Protein AF-A0A1Q3R8G4-F1 (afdb_monomer_lite)

Radius of gyration: 14.75 Å; chains: 1; bounding box: 36×38×33 Å

pLDDT: mean 87.27, std 10.71, range [35.62, 96.94]

Sequence (116 aa):
MRAIPLLTDWHVLSPDVCAEIFSGRKDTTVQYMEGLKSYRLVNGAVQQVPDREWENWIERQLAACSERIRNDEAGHETGYQQWRSESLLILPAGVFVWRDEFEAAFQAEYGEGMAD

Secondary structure (DSSP, 8-state):
-EEHHHHTTSTT--HHHHHHHHTT-SS-S-GGGTT---EEEETTEEEEPPHHHIIIIIHHHHHHHHHHHHHTT--HHHHHHHHHHHHHHHSPTTEEE-HHHHHHHHHHHHTTS---

Foldseek 3Di:
DAAPLNVCVVVPCHLLLSLQLLLQDCPHPQNLSRPFWKWAADPNDIDTDHSCCSVVQLNVVLVVLLVVLVVVVDDPVRSVVSSSVVSSVSRDPRMDTDPVSVVSSCCVRCVVPPPD

Structure (mmCIF, N/CA/C/O backbone):
data_AF-A0A1Q3R8G4-F1
#
_entry.id   AF-A0A1Q3R8G4-F1
#
loop_
_atom_site.group_PDB
_atom_site.id
_atom_site.type_symbol
_atom_site.label_atom_id
_atom_site.label_alt_id
_atom_site.label_comp_id
_atom_site.label_asym_id
_atom_site.label_entity_id
_atom_site.label_seq_id
_atom_site.pdbx_PDB_ins_code
_atom_site.Cartn_x
_atom_site.Cartn_y
_atom_site.Cartn_z
_atom_site.occupancy
_atom_site.B_iso_or_equiv
_atom_site.auth_seq_id
_atom_site.auth_comp_id
_atom_site.auth_asym_id
_atom_site.auth_atom_id
_atom_site.pdbx_PDB_model_num
ATOM 1 N N . MET A 1 1 ? -13.262 5.458 2.555 1.00 85.12 1 MET A N 1
ATOM 2 C CA . MET A 1 1 ? -12.166 4.501 2.303 1.00 85.12 1 MET A CA 1
ATOM 3 C C . MET A 1 1 ? -11.523 4.799 0.958 1.00 85.12 1 MET A C 1
ATOM 5 O O . MET A 1 1 ? -12.238 5.233 0.058 1.00 85.12 1 MET A O 1
ATOM 9 N N . ARG A 1 2 ? -10.216 4.571 0.822 1.00 84.31 2 ARG A N 1
ATOM 10 C CA . ARG A 1 2 ? -9.495 4.556 -0.462 1.00 84.31 2 ARG A CA 1
ATOM 11 C C . ARG A 1 2 ? -8.745 3.232 -0.588 1.00 84.31 2 ARG A C 1
ATOM 13 O O . ARG A 1 2 ? -8.063 2.843 0.354 1.00 84.31 2 ARG A O 1
ATOM 20 N N . ALA A 1 3 ? -8.903 2.537 -1.712 1.00 88.50 3 ALA A N 1
ATOM 21 C CA . ALA A 1 3 ? -8.187 1.287 -1.966 1.00 88.50 3 ALA A CA 1
ATOM 22 C C . ALA A 1 3 ? -6.699 1.570 -2.219 1.00 88.50 3 ALA A C 1
ATOM 24 O O . ALA A 1 3 ? -6.393 2.541 -2.910 1.00 88.50 3 ALA A O 1
ATOM 25 N N . ILE A 1 4 ? -5.796 0.720 -1.715 1.00 86.69 4 ILE A N 1
ATOM 26 C CA . ILE A 1 4 ? -4.344 0.940 -1.862 1.00 86.69 4 ILE A CA 1
ATOM 27 C C . ILE A 1 4 ? -3.903 1.064 -3.330 1.00 86.69 4 ILE A C 1
ATOM 29 O O . ILE A 1 4 ? -3.201 2.025 -3.628 1.00 86.69 4 ILE A O 1
ATOM 33 N N . PRO A 1 5 ? -4.362 0.220 -4.281 1.00 83.50 5 PRO A N 1
ATOM 34 C CA . PRO A 1 5 ? -3.988 0.389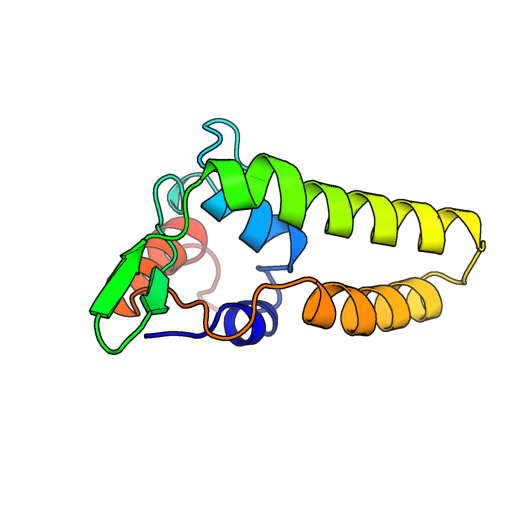 -5.688 1.00 83.50 5 PRO A CA 1
ATOM 35 C C . PRO A 1 5 ? -4.341 1.770 -6.260 1.00 83.50 5 PRO A C 1
ATOM 37 O O . PRO A 1 5 ? -3.595 2.310 -7.065 1.00 83.50 5 PRO A O 1
ATOM 40 N N . LEU A 1 6 ? -5.431 2.394 -5.801 1.00 80.38 6 LEU A N 1
ATOM 41 C CA . LEU A 1 6 ? -5.817 3.737 -6.250 1.00 80.38 6 LEU A CA 1
ATOM 42 C C . LEU A 1 6 ? -4.951 4.841 -5.640 1.00 80.38 6 LEU A C 1
ATOM 44 O O . LEU A 1 6 ? -4.860 5.922 -6.216 1.00 80.38 6 LEU A O 1
ATOM 48 N N . LEU A 1 7 ? -4.330 4.599 -4.481 1.00 80.56 7 LEU A N 1
ATOM 49 C CA . LEU A 1 7 ? -3.314 5.512 -3.954 1.00 80.56 7 LEU A CA 1
ATOM 50 C C . LEU A 1 7 ? -2.112 5.547 -4.897 1.00 80.56 7 LEU A C 1
ATOM 52 O O . LEU A 1 7 ? -1.521 6.602 -5.071 1.00 80.56 7 LEU A O 1
ATOM 56 N N . THR A 1 8 ? -1.819 4.431 -5.573 1.00 78.06 8 THR A N 1
ATOM 57 C CA . THR A 1 8 ? -0.644 4.334 -6.445 1.00 78.06 8 THR A CA 1
ATOM 58 C C . THR A 1 8 ? -0.738 5.058 -7.784 1.00 78.06 8 THR A C 1
ATOM 60 O O . THR A 1 8 ? 0.266 5.237 -8.470 1.00 78.06 8 THR A O 1
ATOM 63 N N . ASP A 1 9 ? -1.927 5.553 -8.135 1.00 76.44 9 ASP A N 1
ATOM 64 C CA . ASP A 1 9 ? -2.100 6.482 -9.257 1.00 76.44 9 ASP A CA 1
ATOM 65 C C . ASP A 1 9 ? -1.724 7.931 -8.891 1.00 76.44 9 ASP A C 1
ATOM 67 O O . ASP A 1 9 ? -1.551 8.785 -9.769 1.00 76.44 9 ASP A O 1
ATOM 71 N N . TRP A 1 10 ? -1.555 8.228 -7.599 1.00 67.25 10 TRP A N 1
ATOM 72 C CA . TRP A 1 10 ? -1.016 9.502 -7.141 1.00 67.25 10 TRP A CA 1
ATOM 73 C C . TRP A 1 10 ? 0.488 9.431 -7.372 1.00 67.25 10 TRP A C 1
ATOM 75 O O . TRP A 1 10 ? 1.162 8.609 -6.766 1.00 67.25 10 TRP A O 1
ATOM 85 N N . HIS A 1 11 ? 1.015 10.264 -8.273 1.00 70.81 11 HIS A N 1
ATOM 86 C CA . HIS A 1 11 ? 2.355 10.106 -8.863 1.00 70.81 11 HIS A CA 1
ATOM 87 C C . HIS A 1 11 ? 3.507 10.020 -7.841 1.00 70.81 11 HIS A C 1
ATOM 89 O O . HIS A 1 11 ? 4.593 9.565 -8.185 1.00 70.81 11 HIS A O 1
ATOM 95 N N . VAL A 1 12 ? 3.270 10.452 -6.600 1.00 79.75 12 VAL A N 1
ATOM 96 C CA . VAL A 1 12 ? 4.228 10.442 -5.486 1.00 79.75 12 VAL A CA 1
ATOM 97 C C . VAL A 1 12 ? 4.179 9.169 -4.628 1.00 79.75 12 VAL A C 1
ATOM 99 O O . VAL A 1 12 ? 5.151 8.868 -3.944 1.00 79.75 12 VAL A O 1
ATOM 102 N N . LEU A 1 13 ? 3.090 8.394 -4.670 1.00 86.25 13 LEU A N 1
ATOM 103 C CA . LEU A 1 13 ? 2.907 7.195 -3.850 1.00 86.25 13 LEU A CA 1
ATOM 104 C C . LEU A 1 13 ? 3.048 5.940 -4.706 1.00 86.25 13 LEU A C 1
ATOM 106 O O . LEU A 1 13 ? 2.074 5.421 -5.226 1.00 86.25 13 LEU A O 1
ATOM 110 N N . SER A 1 14 ? 4.252 5.401 -4.855 1.00 89.94 14 SER A N 1
ATOM 111 C CA . SER A 1 14 ? 4.414 4.094 -5.501 1.00 89.94 14 SER A CA 1
ATOM 112 C C . SER A 1 14 ? 3.870 2.946 -4.625 1.00 89.94 14 SER A C 1
ATOM 114 O O . SER A 1 14 ? 3.653 3.126 -3.423 1.00 89.94 14 SER A O 1
ATOM 116 N N . PRO A 1 15 ? 3.684 1.733 -5.181 1.00 92.25 15 PRO A N 1
ATOM 117 C CA . PRO A 1 15 ? 3.472 0.520 -4.391 1.00 92.25 15 PRO A CA 1
ATOM 118 C C . PRO A 1 15 ? 4.533 0.302 -3.301 1.00 92.25 15 PRO A C 1
ATOM 120 O O . PRO A 1 15 ? 4.170 -0.101 -2.199 1.00 92.25 15 PRO A O 1
ATOM 123 N N . ASP A 1 16 ? 5.807 0.608 -3.576 1.00 91.00 16 ASP A N 1
ATOM 124 C CA . ASP A 1 16 ? 6.892 0.518 -2.587 1.00 91.00 16 ASP A CA 1
ATOM 125 C C . ASP A 1 16 ? 6.703 1.524 -1.446 1.00 91.00 16 ASP A C 1
ATOM 127 O O . ASP A 1 16 ? 6.731 1.129 -0.283 1.00 91.00 16 ASP A O 1
ATOM 131 N N . VAL A 1 17 ? 6.419 2.793 -1.766 1.00 89.94 17 VAL A N 1
ATOM 132 C CA . VAL 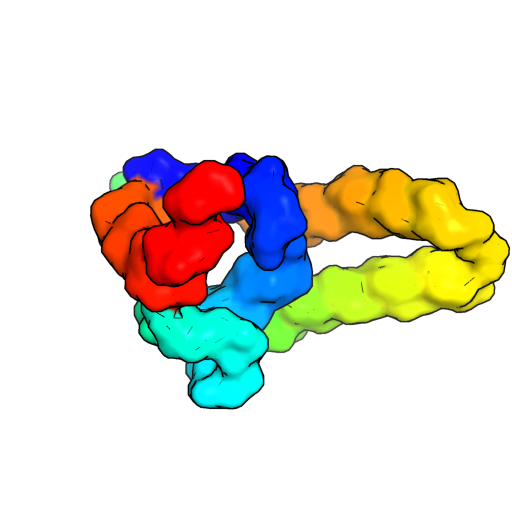A 1 17 ? 6.140 3.833 -0.758 1.00 89.94 17 VAL A CA 1
ATOM 133 C C . VAL A 1 17 ? 4.912 3.459 0.075 1.00 89.94 17 VAL A C 1
ATOM 135 O O . VAL A 1 17 ? 4.921 3.589 1.294 1.00 89.94 17 VAL A O 1
ATOM 138 N N . CYS A 1 18 ? 3.858 2.924 -0.549 1.00 91.38 18 CYS A N 1
ATOM 139 C CA . CYS A 1 18 ? 2.699 2.422 0.189 1.00 91.38 18 CYS A CA 1
ATOM 140 C C . CYS A 1 18 ? 3.093 1.306 1.165 1.00 91.38 18 CYS A C 1
ATOM 142 O O . CYS A 1 18 ? 2.670 1.321 2.319 1.00 91.38 18 CYS A O 1
ATOM 144 N N . ALA A 1 19 ? 3.892 0.337 0.718 1.00 92.44 19 ALA A N 1
ATOM 145 C CA . ALA A 1 19 ? 4.312 -0.767 1.570 1.00 92.44 19 ALA A CA 1
ATOM 146 C C . ALA A 1 19 ? 5.185 -0.296 2.744 1.00 92.44 19 ALA A C 1
ATOM 148 O O . ALA A 1 19 ? 5.000 -0.784 3.858 1.00 92.44 19 ALA A O 1
ATOM 149 N N . GLU A 1 20 ? 6.041 0.699 2.507 1.00 90.75 20 GLU A N 1
ATOM 150 C CA . GLU A 1 20 ? 6.870 1.356 3.517 1.00 90.75 20 GLU A CA 1
ATOM 151 C C . GLU A 1 20 ? 6.034 2.083 4.582 1.00 90.75 20 GLU A C 1
ATOM 153 O O . GLU A 1 20 ? 6.249 1.887 5.777 1.00 90.75 20 GLU A O 1
ATOM 158 N N . ILE A 1 21 ? 5.027 2.864 4.171 1.00 90.81 21 ILE A N 1
ATOM 159 C CA . ILE A 1 21 ? 4.106 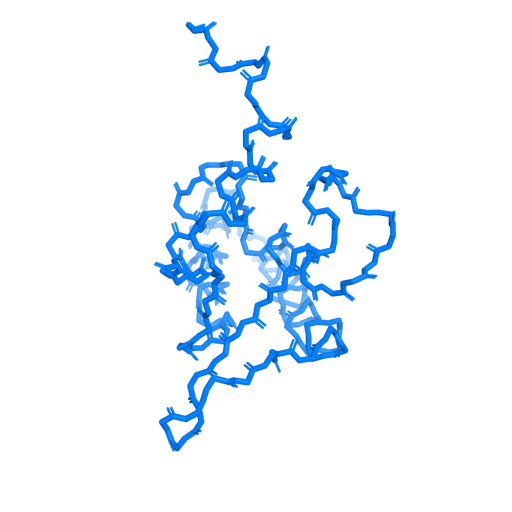3.546 5.097 1.00 90.81 21 ILE A CA 1
ATOM 160 C C . ILE A 1 21 ? 3.434 2.531 6.032 1.00 90.81 21 ILE A C 1
ATOM 162 O O . ILE A 1 21 ? 3.339 2.736 7.245 1.00 90.81 21 ILE A O 1
ATOM 166 N N . PHE A 1 22 ? 2.949 1.419 5.474 1.00 92.56 22 PHE A N 1
ATOM 167 C CA . PHE A 1 22 ? 2.140 0.455 6.217 1.00 92.56 22 PHE A CA 1
ATOM 168 C C . PHE A 1 22 ? 2.946 -0.604 6.974 1.00 92.56 22 PHE A C 1
ATOM 170 O O 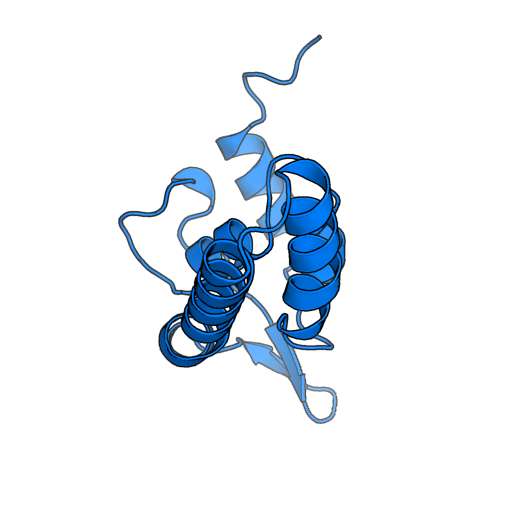. PHE A 1 22 ? 2.364 -1.321 7.791 1.00 92.56 22 PHE A O 1
ATOM 177 N N . SER A 1 23 ? 4.261 -0.708 6.760 1.00 91.06 23 SER A N 1
ATOM 178 C CA . SER A 1 23 ? 5.114 -1.628 7.522 1.00 91.06 23 SER A CA 1
ATOM 179 C C . SER A 1 23 ? 5.399 -1.153 8.944 1.00 91.06 23 SER A C 1
ATOM 181 O O . SER A 1 23 ? 5.922 -1.921 9.752 1.00 91.06 23 SER A O 1
ATOM 183 N N . GLY A 1 24 ? 5.005 0.080 9.287 1.00 81.69 24 GLY A N 1
ATOM 184 C CA . GLY A 1 24 ? 5.150 0.623 10.638 1.00 81.69 24 GLY A CA 1
ATOM 185 C C . GLY A 1 24 ? 6.602 0.917 11.023 1.00 81.69 24 GLY A C 1
ATOM 186 O O . GLY A 1 24 ? 6.909 1.045 12.212 1.00 81.69 24 GLY A O 1
ATOM 187 N N . ARG A 1 25 ? 7.496 1.007 10.030 1.00 79.25 25 ARG A N 1
ATOM 188 C CA . ARG A 1 25 ? 8.864 1.496 10.211 1.00 79.25 25 ARG A CA 1
ATOM 189 C C . ARG A 1 25 ? 8.848 2.966 10.625 1.00 79.25 25 ARG A C 1
ATOM 191 O O . ARG A 1 25 ? 7.944 3.710 10.266 1.00 79.25 25 ARG A O 1
ATOM 198 N N . LYS A 1 26 ? 9.843 3.364 11.418 1.00 70.12 26 LYS A N 1
ATOM 199 C CA . LYS A 1 26 ? 9.967 4.734 11.953 1.00 70.12 26 LYS A CA 1
ATOM 200 C C . LYS A 1 26 ? 10.850 5.635 11.092 1.00 70.12 26 LYS A C 1
ATOM 202 O O . LYS A 1 26 ? 10.893 6.840 11.287 1.00 70.12 26 LYS A O 1
ATOM 207 N N . ASP A 1 27 ? 11.594 5.040 10.173 1.00 70.06 27 ASP A N 1
ATOM 208 C CA . ASP A 1 27 ? 12.542 5.679 9.269 1.00 70.06 27 ASP A CA 1
ATOM 209 C C . ASP A 1 27 ? 11.995 5.730 7.840 1.00 70.06 27 ASP A C 1
ATOM 211 O O . ASP A 1 27 ? 12.728 5.490 6.885 1.00 70.06 27 ASP A O 1
ATOM 215 N N . THR A 1 28 ? 10.697 6.026 7.698 1.00 70.50 28 THR A N 1
ATOM 216 C CA . THR A 1 28 ? 10.075 6.071 6.373 1.00 70.50 28 THR A CA 1
ATOM 217 C C . THR A 1 28 ? 10.500 7.313 5.587 1.00 70.50 28 THR A C 1
ATOM 219 O O . THR A 1 28 ? 10.773 8.372 6.161 1.00 70.50 28 THR A O 1
ATOM 222 N N . THR A 1 29 ? 10.493 7.206 4.262 1.00 74.94 29 THR A N 1
ATOM 223 C CA . THR A 1 29 ? 10.711 8.317 3.331 1.00 74.94 29 THR A CA 1
ATOM 224 C C . THR A 1 29 ? 9.634 9.408 3.400 1.00 74.94 29 THR A C 1
ATOM 226 O O . THR A 1 29 ? 9.868 10.499 2.884 1.00 74.94 29 THR A O 1
ATOM 229 N N . VAL A 1 30 ? 8.499 9.147 4.062 1.00 79.19 30 VAL A N 1
ATOM 230 C CA . VAL A 1 30 ? 7.311 10.016 4.149 1.00 79.19 30 VAL A CA 1
ATOM 231 C C . VAL A 1 30 ? 6.873 10.204 5.606 1.00 79.19 30 VAL A C 1
ATOM 233 O O . VAL A 1 30 ? 6.009 9.506 6.143 1.00 79.19 30 VAL A O 1
ATOM 236 N N . GLN A 1 31 ? 7.522 11.150 6.281 1.00 76.81 31 GLN A N 1
ATOM 237 C CA . GLN A 1 31 ? 7.489 11.286 7.742 1.00 76.81 31 GLN A CA 1
ATOM 238 C C . GLN A 1 31 ? 6.093 11.575 8.309 1.00 76.81 31 GLN A C 1
ATOM 240 O O . GLN A 1 31 ? 5.727 11.044 9.353 1.00 76.81 31 GLN A O 1
ATOM 245 N N . TYR A 1 32 ? 5.281 12.378 7.626 1.00 81.25 32 TYR A N 1
ATOM 246 C CA . TYR A 1 32 ? 3.927 12.732 8.055 1.00 81.25 32 TYR A CA 1
ATOM 247 C C . TYR A 1 32 ? 2.887 11.657 7.729 1.00 81.25 32 TYR A C 1
ATOM 249 O O . TYR A 1 32 ? 1.737 11.761 8.161 1.00 81.25 32 TYR A O 1
ATOM 257 N N . MET A 1 33 ? 3.281 10.606 7.007 1.00 83.38 33 MET A N 1
ATOM 258 C CA . MET A 1 33 ? 2.460 9.413 6.799 1.00 83.38 33 MET A CA 1
ATOM 259 C C . MET A 1 33 ? 2.788 8.297 7.803 1.00 83.38 33 MET A C 1
ATOM 261 O O . MET A 1 33 ? 2.120 7.259 7.799 1.00 83.38 33 MET A O 1
ATOM 265 N N . GLU A 1 34 ? 3.762 8.513 8.700 1.00 76.69 34 GLU A N 1
ATOM 266 C CA . GLU A 1 34 ? 4.092 7.578 9.775 1.00 76.69 34 GLU A CA 1
ATOM 267 C C . GLU A 1 34 ? 2.852 7.290 10.639 1.00 76.69 34 GLU A C 1
ATOM 269 O O . GLU A 1 34 ? 2.160 8.182 11.130 1.00 76.69 34 GLU A O 1
ATOM 274 N N . GLY A 1 35 ? 2.560 6.003 10.834 1.00 79.69 35 GLY A N 1
ATOM 275 C CA . GLY A 1 35 ? 1.444 5.556 11.665 1.00 79.69 35 GLY A CA 1
ATOM 276 C C . GLY A 1 35 ? 0.108 5.404 10.936 1.00 79.69 35 GLY A C 1
ATOM 277 O O . GLY A 1 35 ? -0.823 4.870 11.546 1.00 79.69 35 GLY A O 1
ATOM 278 N N . LEU A 1 36 ? 0.011 5.769 9.649 1.00 90.50 36 LEU A N 1
ATOM 279 C CA . LEU A 1 36 ? -1.175 5.485 8.840 1.00 90.50 36 LEU A CA 1
ATOM 280 C C . LEU A 1 36 ? -1.418 3.971 8.771 1.00 90.50 36 LEU A C 1
ATOM 282 O O . LEU 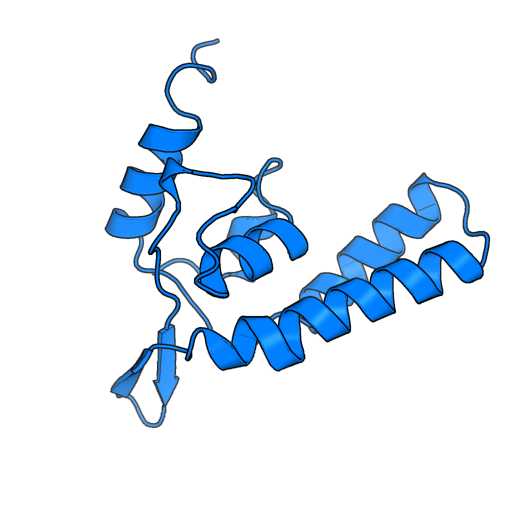A 1 36 ? -0.511 3.181 8.504 1.00 90.50 36 LEU A O 1
ATOM 286 N N . LYS A 1 37 ? -2.661 3.552 9.024 1.00 93.31 37 LYS A N 1
ATOM 287 C CA . LYS A 1 37 ? -3.035 2.135 9.068 1.00 93.31 37 LYS A CA 1
ATOM 288 C C . LYS A 1 37 ? -3.849 1.732 7.851 1.00 93.31 37 LYS A C 1
ATOM 290 O O . LYS A 1 37 ? -4.650 2.498 7.320 1.00 93.31 37 LYS A O 1
ATOM 295 N N . SER A 1 38 ? -3.654 0.488 7.433 1.00 95.56 38 SER A N 1
ATOM 296 C CA . SER A 1 38 ? -4.439 -0.142 6.379 1.00 95.56 38 SER A CA 1
ATOM 297 C C . SER A 1 38 ? -5.377 -1.198 6.960 1.00 95.56 38 SER A C 1
ATOM 299 O O . SER A 1 38 ? -5.129 -1.789 8.013 1.00 95.56 38 SER A O 1
ATOM 301 N N . TYR A 1 39 ? -6.492 -1.418 6.275 1.00 96.88 39 TYR A N 1
ATOM 302 C CA . TYR A 1 39 ? -7.618 -2.210 6.747 1.00 96.88 39 TYR A CA 1
ATOM 303 C C . TYR A 1 39 ? -8.160 -3.097 5.635 1.00 96.88 39 TYR A C 1
ATOM 305 O O . TYR A 1 39 ? -8.057 -2.767 4.460 1.00 96.88 39 TYR A O 1
ATOM 313 N N . ARG A 1 40 ? -8.793 -4.207 6.007 1.00 95.69 40 ARG A N 1
ATOM 314 C CA . ARG A 1 40 ? -9.524 -5.100 5.102 1.00 95.69 40 ARG A CA 1
ATOM 315 C C . ARG A 1 40 ? -10.867 -5.4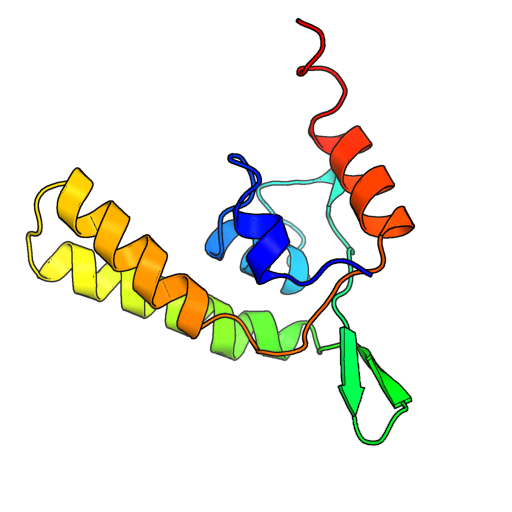93 5.696 1.00 95.69 40 ARG A C 1
ATOM 317 O O . ARG A 1 40 ? -11.044 -5.477 6.914 1.00 95.69 40 ARG A O 1
ATOM 324 N N . LEU A 1 41 ? -11.805 -5.885 4.839 1.00 95.12 41 LEU A N 1
ATOM 325 C CA . LEU A 1 41 ? -13.062 -6.495 5.270 1.00 95.12 41 LEU A CA 1
ATOM 326 C C . LEU A 1 41 ? -12.903 -8.014 5.355 1.00 95.12 41 LEU A C 1
ATOM 328 O O . LEU A 1 41 ? -12.604 -8.669 4.361 1.00 95.12 41 LEU A O 1
ATOM 332 N N . VAL A 1 42 ? -13.146 -8.578 6.536 1.00 93.75 42 VAL A N 1
ATOM 333 C CA . VAL A 1 42 ? -13.173 -10.026 6.775 1.00 93.75 42 VAL A CA 1
ATOM 334 C C . VAL A 1 42 ? -14.524 -10.366 7.385 1.00 93.75 42 VAL A C 1
ATOM 336 O O . VAL A 1 42 ? -14.836 -9.928 8.490 1.00 93.75 42 VAL A O 1
ATOM 339 N N . ASN A 1 43 ? -15.346 -11.126 6.658 1.00 93.00 43 ASN A N 1
ATOM 340 C CA . ASN A 1 43 ? -16.701 -11.506 7.082 1.00 93.00 43 ASN A CA 1
ATOM 341 C C . ASN A 1 43 ? -17.568 -10.301 7.506 1.00 93.00 43 ASN A C 1
ATOM 343 O O . ASN A 1 43 ? -18.279 -10.355 8.505 1.00 93.00 43 ASN A O 1
ATOM 347 N N . GLY A 1 44 ? -17.470 -9.191 6.766 1.00 91.81 44 GLY A N 1
ATOM 348 C CA . GLY A 1 44 ? -18.212 -7.953 7.038 1.00 91.81 44 GLY A CA 1
ATOM 349 C C . GLY A 1 44 ? -17.650 -7.094 8.177 1.00 91.81 44 GLY A C 1
ATOM 350 O O . GLY A 1 44 ? -18.119 -5.976 8.370 1.00 91.81 44 GLY A O 1
ATOM 351 N N . ALA A 1 45 ? -16.630 -7.567 8.895 1.00 94.88 45 ALA A N 1
ATOM 352 C CA . ALA A 1 45 ? -15.937 -6.795 9.917 1.00 94.88 45 ALA A CA 1
ATOM 353 C C . ALA A 1 45 ? -14.683 -6.126 9.343 1.00 94.88 45 ALA A C 1
ATOM 355 O O . ALA A 1 45 ? -13.916 -6.745 8.602 1.00 94.88 45 ALA A O 1
ATOM 356 N N . VAL A 1 46 ? -14.455 -4.869 9.721 1.00 96.94 46 VAL A N 1
ATOM 357 C CA . VAL A 1 46 ? -13.204 -4.166 9.422 1.00 96.94 46 VAL A CA 1
ATOM 358 C C . VAL A 1 46 ? -12.109 -4.700 10.343 1.00 96.94 46 VAL A C 1
ATOM 360 O O . VAL A 1 46 ? -12.268 -4.709 11.562 1.00 96.94 46 VAL A O 1
ATOM 363 N N . GLN A 1 47 ? -10.995 -5.133 9.761 1.00 96.94 47 GLN A N 1
ATOM 364 C CA . GLN A 1 47 ? -9.799 -5.560 10.481 1.00 96.94 47 GLN A CA 1
ATOM 365 C C . GLN A 1 47 ? -8.598 -4.766 9.988 1.00 96.94 47 GLN A C 1
ATOM 367 O O . GLN A 1 47 ? -8.425 -4.601 8.782 1.00 96.94 47 GLN A O 1
ATOM 372 N N . GLN A 1 48 ? -7.753 -4.308 10.909 1.00 96.19 48 GLN A N 1
ATOM 373 C CA . GLN A 1 48 ? -6.464 -3.728 10.547 1.00 96.19 48 GLN A CA 1
ATOM 374 C C . GLN A 1 48 ? -5.575 -4.811 9.921 1.00 96.19 48 GLN A C 1
ATOM 376 O O . GLN A 1 48 ? -5.482 -5.926 10.443 1.00 96.19 48 GLN A O 1
ATOM 381 N N . VAL A 1 49 ? -4.921 -4.483 8.808 1.00 96.25 49 VAL A N 1
ATOM 382 C CA . VAL A 1 49 ? -3.854 -5.311 8.246 1.00 96.25 49 VAL A CA 1
ATOM 383 C C . VAL A 1 49 ? -2.619 -5.127 9.132 1.00 96.25 49 VAL A C 1
ATOM 385 O O . VAL A 1 49 ? -2.203 -3.989 9.348 1.00 96.25 49 VAL A O 1
ATOM 388 N N . PRO A 1 50 ? -2.045 -6.202 9.696 1.00 95.25 50 PRO A N 1
ATOM 389 C CA . PRO A 1 50 ? -0.902 -6.075 10.590 1.00 95.25 50 PRO A CA 1
ATOM 390 C C . PRO A 1 50 ? 0.308 -5.452 9.888 1.00 95.25 50 PRO A C 1
ATOM 392 O O . PRO A 1 50 ? 0.666 -5.890 8.799 1.00 95.25 50 PRO A O 1
ATOM 395 N N . ASP A 1 51 ? 1.005 -4.537 10.560 1.00 94.38 51 ASP A N 1
ATOM 396 C CA . ASP A 1 51 ? 2.238 -3.910 10.059 1.00 94.38 51 ASP A CA 1
ATOM 397 C C . ASP A 1 51 ? 3.276 -4.969 9.610 1.00 94.38 51 ASP A C 1
ATOM 399 O O . ASP A 1 51 ? 3.852 -4.908 8.525 1.00 94.38 51 ASP A O 1
ATOM 403 N N . ARG A 1 52 ? 3.405 -6.058 10.383 1.00 93.62 52 ARG A N 1
ATOM 404 C CA . ARG A 1 52 ? 4.264 -7.209 10.050 1.00 93.62 52 ARG A CA 1
ATOM 405 C C . ARG A 1 52 ? 3.890 -7.931 8.749 1.00 93.62 52 ARG A C 1
ATOM 407 O O . ARG A 1 52 ? 4.723 -8.658 8.218 1.00 93.62 52 ARG A O 1
ATOM 414 N N . GLU A 1 53 ? 2.638 -7.841 8.295 1.00 94.94 53 GLU A N 1
ATOM 415 C CA . GLU A 1 53 ? 2.193 -8.443 7.030 1.00 94.94 53 GLU A CA 1
ATOM 416 C C . GLU A 1 53 ? 2.792 -7.662 5.854 1.00 94.94 53 GLU A C 1
ATOM 418 O O . GLU A 1 53 ? 3.341 -8.264 4.931 1.00 94.94 53 GLU A O 1
ATOM 423 N N . TRP A 1 54 ? 2.793 -6.331 5.956 1.00 94.81 54 TRP A N 1
ATOM 424 C CA . TRP A 1 54 ? 3.461 -5.443 5.009 1.00 94.81 54 TRP A CA 1
ATOM 425 C C . TRP A 1 54 ? 4.967 -5.670 4.985 1.00 94.81 54 TRP A C 1
ATOM 427 O O . TRP A 1 54 ? 5.515 -5.986 3.930 1.00 94.81 54 TRP A O 1
ATOM 437 N N . GLU A 1 55 ? 5.604 -5.625 6.154 1.00 92.56 55 GLU A N 1
ATOM 438 C CA . GLU A 1 55 ? 7.056 -5.768 6.288 1.00 92.56 55 GLU A CA 1
ATOM 439 C C . GLU A 1 55 ? 7.579 -7.130 5.793 1.00 92.56 55 GLU A C 1
ATOM 441 O O . GLU A 1 55 ? 8.595 -7.220 5.101 1.00 92.56 55 GLU A O 1
ATOM 446 N N . ASN A 1 56 ? 6.916 -8.230 6.170 1.00 92.00 56 ASN A N 1
ATOM 447 C CA . ASN A 1 56 ? 7.466 -9.568 5.933 1.00 92.00 56 ASN A CA 1
ATOM 448 C C . ASN A 1 56 ? 7.064 -10.175 4.593 1.00 92.00 56 ASN A C 1
ATOM 450 O O . ASN A 1 56 ? 7.742 -11.097 4.138 1.00 92.00 56 ASN A O 1
ATOM 454 N N . TRP A 1 57 ? 5.989 -9.692 3.969 1.00 93.94 57 TRP A N 1
ATOM 455 C CA . TRP A 1 57 ? 5.468 -10.297 2.745 1.00 93.94 57 TRP A CA 1
ATOM 456 C C . TRP A 1 57 ? 5.381 -9.308 1.598 1.00 93.94 57 TRP A C 1
ATOM 458 O O . TRP A 1 57 ? 5.913 -9.597 0.530 1.00 93.94 57 TRP A O 1
ATOM 468 N N . ILE A 1 58 ? 4.704 -8.177 1.783 1.00 95.31 58 ILE A N 1
ATOM 469 C CA . ILE A 1 58 ? 4.373 -7.289 0.661 1.00 95.31 58 ILE A CA 1
ATOM 470 C C . ILE A 1 58 ? 5.617 -6.529 0.202 1.00 95.31 58 ILE A C 1
ATOM 472 O O . ILE A 1 58 ? 5.980 -6.626 -0.967 1.00 95.31 58 ILE A O 1
ATOM 476 N N . GLU A 1 59 ? 6.339 -5.881 1.121 1.00 93.31 59 GLU A N 1
ATOM 477 C CA . GLU A 1 59 ? 7.601 -5.197 0.803 1.00 93.31 59 GLU A CA 1
ATOM 478 C C . GLU A 1 59 ? 8.617 -6.146 0.160 1.00 93.31 59 GLU A C 1
ATOM 480 O O . GLU A 1 59 ? 9.241 -5.821 -0.846 1.00 93.31 59 GLU A O 1
ATOM 485 N N . ARG A 1 60 ? 8.760 -7.361 0.703 1.00 94.12 60 ARG A N 1
ATOM 486 C CA . ARG A 1 60 ? 9.724 -8.341 0.183 1.00 94.12 60 ARG A CA 1
ATOM 487 C C . ARG A 1 60 ? 9.369 -8.824 -1.218 1.00 94.12 60 ARG A C 1
ATOM 489 O O . ARG A 1 60 ? 10.266 -9.039 -2.026 1.00 94.12 60 ARG A O 1
ATOM 496 N N . GLN A 1 61 ? 8.082 -8.995 -1.515 1.00 96.19 61 GLN A N 1
ATOM 497 C CA . GLN A 1 61 ? 7.630 -9.359 -2.858 1.00 96.19 61 GLN A CA 1
ATOM 498 C C . GLN A 1 61 ? 7.855 -8.219 -3.855 1.00 96.19 61 GLN A C 1
ATOM 500 O O . GLN A 1 61 ? 8.304 -8.478 -4.970 1.00 96.19 61 GLN A O 1
ATOM 505 N N . LEU A 1 62 ? 7.600 -6.969 -3.455 1.00 95.31 62 LEU A N 1
ATOM 506 C CA . LEU A 1 62 ? 7.874 -5.791 -4.284 1.00 95.31 62 LEU A CA 1
ATOM 507 C C . LEU A 1 62 ? 9.377 -5.627 -4.560 1.00 95.31 62 LEU A C 1
ATOM 509 O O . LEU A 1 62 ? 9.775 -5.415 -5.710 1.00 95.31 62 LEU A O 1
ATOM 513 N N . ALA A 1 63 ? 10.218 -5.827 -3.542 1.00 93.88 63 ALA A N 1
ATOM 514 C CA . ALA A 1 63 ? 11.671 -5.829 -3.685 1.00 93.88 63 ALA A CA 1
ATOM 515 C C . ALA A 1 63 ? 12.141 -6.933 -4.646 1.00 93.88 63 ALA A C 1
ATOM 517 O O . ALA A 1 63 ? 12.852 -6.646 -5.607 1.00 93.88 63 ALA A O 1
ATOM 518 N N . ALA A 1 64 ? 11.671 -8.172 -4.463 1.00 95.00 64 ALA A N 1
ATOM 519 C CA . ALA A 1 64 ? 12.011 -9.292 -5.341 1.00 95.00 64 ALA A CA 1
ATOM 520 C C . ALA A 1 64 ? 11.542 -9.072 -6.794 1.00 95.00 64 ALA A C 1
ATOM 522 O O . ALA A 1 64 ? 12.248 -9.432 -7.735 1.00 95.00 64 ALA A O 1
ATOM 523 N N . CYS A 1 65 ? 10.371 -8.456 -6.991 1.00 94.88 65 CYS A N 1
ATOM 524 C CA . CYS A 1 65 ? 9.870 -8.066 -8.309 1.00 94.88 65 CYS A CA 1
ATOM 525 C C . CYS A 1 65 ? 10.814 -7.059 -8.982 1.00 94.88 65 CYS A C 1
ATOM 527 O O . CYS A 1 65 ? 11.251 -7.268 -10.115 1.00 94.88 65 CYS A O 1
ATOM 529 N N . SER A 1 66 ? 11.196 -6.012 -8.250 1.00 92.06 66 SER A N 1
ATOM 530 C CA . SER A 1 66 ? 12.114 -4.979 -8.731 1.00 92.06 66 SER A CA 1
ATOM 531 C C . SER A 1 66 ? 13.497 -5.542 -9.068 1.00 92.06 66 SER A C 1
ATOM 533 O O . SER A 1 66 ? 14.060 -5.209 -10.109 1.00 92.06 66 SER A O 1
ATOM 535 N N . GLU A 1 67 ? 14.046 -6.412 -8.219 1.00 93.50 67 GLU A N 1
ATOM 536 C CA . GLU A 1 67 ? 15.329 -7.083 -8.455 1.00 93.50 67 GLU A CA 1
ATOM 537 C C . GLU A 1 67 ? 15.290 -7.975 -9.696 1.00 93.50 67 GLU A C 1
ATOM 539 O O . GLU A 1 67 ? 16.193 -7.904 -10.529 1.00 93.50 67 GLU A O 1
ATOM 544 N N . ARG A 1 68 ? 14.228 -8.771 -9.864 1.00 94.38 68 ARG A N 1
ATOM 545 C CA . ARG A 1 68 ? 14.062 -9.631 -11.040 1.00 94.38 68 ARG A CA 1
ATOM 546 C C . ARG A 1 68 ? 14.026 -8.813 -12.332 1.00 94.38 68 ARG A C 1
ATOM 548 O O . ARG A 1 68 ? 14.771 -9.118 -13.252 1.00 94.38 68 ARG A O 1
ATOM 555 N N . ILE A 1 69 ? 13.223 -7.749 -12.378 1.00 91.62 69 ILE A N 1
ATOM 556 C CA . ILE A 1 69 ? 13.099 -6.890 -13.569 1.00 91.62 69 ILE A CA 1
ATOM 557 C C . ILE A 1 69 ? 14.424 -6.192 -13.896 1.00 91.62 69 ILE A C 1
ATOM 559 O O . ILE A 1 69 ? 14.789 -6.076 -15.064 1.00 91.62 69 ILE A O 1
ATOM 563 N N . ARG A 1 70 ? 15.168 -5.746 -12.875 1.00 88.81 70 ARG A N 1
ATOM 564 C CA . ARG A 1 70 ? 16.505 -5.162 -13.067 1.00 88.81 70 ARG A CA 1
ATOM 565 C C . ARG A 1 70 ? 17.500 -6.182 -13.625 1.00 88.81 70 ARG A C 1
ATOM 567 O O . ARG A 1 70 ? 18.298 -5.820 -14.484 1.00 88.81 70 ARG A O 1
ATOM 574 N N . ASN A 1 71 ? 17.446 -7.430 -13.161 1.00 90.94 71 ASN A N 1
ATOM 575 C CA . ASN A 1 71 ? 18.326 -8.505 -13.628 1.00 90.94 71 ASN A CA 1
ATOM 576 C C . ASN A 1 71 ? 18.012 -8.969 -15.058 1.00 90.94 71 ASN A C 1
ATOM 578 O O . ASN A 1 71 ? 18.911 -9.455 -15.737 1.00 90.94 71 ASN A O 1
ATOM 582 N N . ASP A 1 72 ? 16.777 -8.787 -15.529 1.00 88.50 72 ASP A N 1
ATOM 583 C CA . ASP A 1 72 ? 16.368 -9.105 -16.905 1.00 88.50 72 ASP A CA 1
ATOM 584 C C . ASP A 1 72 ? 16.881 -8.071 -17.944 1.00 88.50 72 ASP A C 1
ATOM 586 O O . ASP A 1 72 ? 16.529 -8.153 -19.120 1.00 88.50 72 ASP A O 1
ATOM 590 N N . GLU A 1 73 ? 17.702 -7.090 -17.529 1.00 80.44 73 GLU A N 1
ATOM 591 C CA . GLU A 1 73 ? 18.293 -6.021 -18.362 1.00 80.44 73 GLU A CA 1
ATOM 592 C C . GLU A 1 73 ? 17.273 -5.261 -19.234 1.00 80.44 73 GLU A C 1
ATOM 594 O O . GLU A 1 73 ? 17.598 -4.715 -20.294 1.00 80.44 73 GLU A O 1
ATOM 599 N N . ALA A 1 74 ? 16.017 -5.192 -18.786 1.00 78.31 74 ALA A N 1
ATOM 600 C CA . ALA A 1 74 ? 14.983 -4.445 -19.481 1.00 78.31 74 ALA A CA 1
ATOM 601 C C . ALA A 1 74 ? 15.381 -2.962 -19.602 1.00 78.31 74 ALA A C 1
ATOM 603 O O . ALA A 1 74 ? 15.862 -2.340 -18.651 1.00 78.31 74 ALA A O 1
ATOM 604 N N . GLY A 1 75 ? 15.136 -2.365 -20.773 1.00 85.44 75 GLY A N 1
ATOM 605 C CA . GLY A 1 75 ? 15.284 -0.919 -20.946 1.00 85.44 75 GLY A CA 1
ATOM 606 C C . GLY A 1 75 ? 14.426 -0.160 -19.928 1.00 85.44 75 GLY A C 1
ATOM 607 O O . GLY A 1 75 ? 13.354 -0.632 -19.558 1.00 85.44 75 GLY A O 1
ATOM 608 N N . HIS A 1 76 ? 14.880 1.018 -19.490 1.00 85.94 76 HIS A N 1
ATOM 609 C CA . HIS A 1 76 ? 14.303 1.747 -18.349 1.00 85.94 76 HIS A CA 1
ATOM 610 C C . HIS A 1 76 ? 12.766 1.859 -18.377 1.00 85.94 76 HIS A C 1
ATOM 612 O O . HIS A 1 76 ? 12.109 1.460 -17.419 1.00 85.94 76 HIS A O 1
ATOM 618 N N . GLU A 1 77 ? 12.186 2.322 -19.490 1.00 90.94 77 GLU A N 1
ATOM 619 C CA . GLU A 1 77 ? 10.728 2.460 -19.633 1.00 90.94 77 GLU A CA 1
ATOM 620 C C . GLU A 1 77 ? 10.014 1.099 -19.656 1.00 90.94 77 GLU A C 1
ATOM 622 O O . GLU A 1 77 ? 8.967 0.926 -19.043 1.00 90.94 77 GLU A O 1
ATOM 627 N N . THR A 1 78 ? 10.592 0.099 -20.326 1.00 91.50 78 THR A N 1
ATOM 628 C CA . THR A 1 78 ? 10.027 -1.258 -20.377 1.00 91.50 78 THR A CA 1
ATOM 629 C C . THR A 1 78 ? 10.010 -1.900 -18.993 1.00 91.50 78 THR A C 1
ATOM 631 O O . THR A 1 78 ? 8.983 -2.438 -18.584 1.00 91.50 78 THR A O 1
ATOM 634 N N . GLY A 1 79 ? 11.114 -1.784 -18.251 1.00 91.81 79 GLY A N 1
ATOM 635 C CA . GLY A 1 79 ? 11.206 -2.251 -16.873 1.00 91.81 79 GLY A CA 1
ATOM 636 C C . GLY A 1 79 ? 10.233 -1.514 -15.954 1.00 91.81 79 GLY A C 1
ATOM 637 O O . GLY A 1 79 ? 9.579 -2.149 -15.133 1.00 91.81 79 GLY A O 1
ATOM 638 N N . TYR A 1 80 ? 10.064 -0.200 -16.131 1.00 89.06 80 TYR A N 1
ATOM 639 C CA . TYR A 1 80 ? 9.097 0.582 -15.360 1.00 89.06 80 TYR A CA 1
ATOM 640 C C . TYR A 1 80 ? 7.647 0.149 -15.620 1.00 89.06 80 TYR A C 1
ATOM 642 O O . TYR A 1 80 ? 6.908 -0.101 -14.669 1.00 89.06 80 TYR A O 1
ATOM 650 N N . GLN A 1 81 ? 7.237 -0.005 -16.883 1.00 90.44 81 GLN A N 1
ATOM 651 C CA . GLN A 1 81 ? 5.878 -0.452 -17.221 1.00 90.44 81 GLN A CA 1
ATOM 652 C C . GLN A 1 81 ? 5.605 -1.880 -16.734 1.00 90.44 81 GLN A C 1
ATOM 654 O O . GLN A 1 81 ? 4.524 -2.165 -16.211 1.00 90.44 81 GLN A O 1
ATOM 659 N N . GLN A 1 82 ? 6.596 -2.769 -16.850 1.00 93.31 82 GLN A N 1
ATOM 660 C CA . GLN A 1 82 ? 6.506 -4.120 -16.307 1.00 93.31 82 GLN A CA 1
ATOM 661 C C . GLN A 1 82 ? 6.351 -4.090 -14.784 1.00 93.31 82 GLN A C 1
ATOM 663 O O . GLN A 1 82 ? 5.412 -4.681 -14.250 1.00 93.31 82 GLN A O 1
ATOM 668 N N . TRP A 1 83 ? 7.216 -3.349 -14.087 1.00 93.50 83 TRP A N 1
ATOM 669 C CA . TRP A 1 83 ? 7.146 -3.207 -12.637 1.00 93.50 83 TRP A CA 1
ATOM 670 C C . TRP A 1 83 ? 5.802 -2.621 -12.207 1.00 93.50 83 TRP A C 1
ATOM 672 O O . TRP A 1 83 ? 5.193 -3.145 -11.279 1.00 93.50 83 TRP A O 1
ATOM 682 N N . ARG A 1 84 ? 5.271 -1.613 -12.911 1.00 90.50 84 ARG A N 1
ATOM 683 C CA . ARG A 1 84 ? 3.957 -1.025 -12.611 1.00 90.50 84 ARG A CA 1
ATOM 684 C C . ARG A 1 84 ? 2.847 -2.070 -12.698 1.00 90.50 84 ARG A C 1
ATOM 686 O O . ARG A 1 84 ? 2.016 -2.154 -11.800 1.00 90.50 84 ARG A O 1
ATOM 693 N N . SER A 1 85 ? 2.834 -2.884 -13.752 1.00 91.12 85 SER A N 1
ATOM 694 C CA . SER A 1 85 ? 1.816 -3.926 -13.908 1.00 91.12 85 SER A CA 1
ATOM 695 C C . SER A 1 85 ? 1.934 -5.019 -12.844 1.00 91.12 85 SER A C 1
ATOM 697 O O . SER A 1 85 ? 0.918 -5.490 -12.341 1.00 91.12 85 SER A O 1
ATOM 699 N N . GLU A 1 86 ? 3.149 -5.452 -12.518 1.00 94.56 86 GLU A N 1
ATOM 700 C CA . GLU A 1 86 ? 3.368 -6.568 -11.596 1.00 94.56 86 GLU A CA 1
ATOM 701 C C . GLU A 1 86 ? 3.221 -6.170 -10.123 1.00 94.56 86 GLU A C 1
ATOM 703 O O . GLU A 1 86 ? 2.633 -6.907 -9.334 1.00 94.56 86 GLU A O 1
ATOM 708 N N . SER A 1 87 ? 3.697 -4.983 -9.749 1.00 93.19 87 SER A N 1
ATOM 709 C CA . SER A 1 87 ? 3.585 -4.458 -8.383 1.00 93.19 87 SER A CA 1
ATOM 710 C C . SER A 1 87 ? 2.131 -4.270 -7.947 1.00 93.19 87 SER A C 1
ATOM 712 O O . SER A 1 87 ? 1.788 -4.598 -6.812 1.00 93.19 87 SER A O 1
ATOM 714 N N . LEU A 1 88 ? 1.243 -3.848 -8.854 1.00 90.44 88 LEU A N 1
ATOM 715 C CA . LEU A 1 88 ? -0.194 -3.747 -8.579 1.00 90.44 88 LEU A CA 1
ATOM 716 C C . LEU A 1 88 ? -0.833 -5.093 -8.213 1.00 90.44 88 LEU A C 1
ATOM 718 O O . LEU A 1 88 ? -1.770 -5.121 -7.418 1.00 90.44 88 LEU A O 1
ATOM 722 N N . LEU A 1 89 ? -0.332 -6.200 -8.769 1.00 91.94 89 LEU A N 1
ATOM 723 C CA . LEU A 1 89 ? -0.821 -7.550 -8.464 1.00 91.94 89 LEU A CA 1
ATOM 724 C C . LEU A 1 89 ? -0.290 -8.080 -7.127 1.00 91.94 89 LEU A C 1
ATOM 726 O O . LEU A 1 89 ? -0.900 -8.973 -6.541 1.00 91.94 89 LEU A O 1
ATOM 730 N N . ILE A 1 90 ? 0.836 -7.542 -6.653 1.00 95.00 90 ILE A N 1
ATOM 731 C CA . ILE A 1 90 ? 1.427 -7.881 -5.352 1.00 95.00 90 ILE A CA 1
ATOM 732 C C . ILE A 1 90 ? 0.669 -7.191 -4.213 1.00 95.00 90 ILE A C 1
ATOM 734 O O . ILE A 1 90 ? 0.578 -7.735 -3.109 1.00 95.00 90 ILE A O 1
ATOM 738 N N . LEU A 1 91 ? 0.107 -6.004 -4.464 1.00 92.50 91 LEU A N 1
ATOM 739 C CA . LEU A 1 91 ? -0.678 -5.295 -3.460 1.00 92.50 91 LEU A CA 1
ATOM 740 C C . LEU A 1 91 ? -1.898 -6.127 -3.025 1.00 92.50 91 LEU A C 1
ATOM 742 O O . LEU A 1 91 ? -2.621 -6.675 -3.861 1.00 92.50 91 LEU A O 1
ATOM 746 N N . PRO A 1 92 ? -2.175 -6.206 -1.714 1.00 90.00 92 PRO A N 1
ATOM 747 C CA . PRO A 1 92 ? -3.244 -7.048 -1.206 1.00 90.00 92 PRO A CA 1
ATOM 748 C C . PRO A 1 92 ? -4.619 -6.523 -1.644 1.00 90.00 92 PRO A C 1
ATOM 750 O O . PRO A 1 92 ? -4.993 -5.370 -1.404 1.00 90.00 92 PRO A O 1
ATOM 753 N N . ALA A 1 93 ? -5.404 -7.399 -2.270 1.00 87.94 93 ALA A N 1
ATOM 754 C CA . ALA A 1 93 ? -6.749 -7.074 -2.724 1.00 87.94 93 ALA A CA 1
ATOM 755 C C . ALA A 1 93 ? -7.686 -6.748 -1.549 1.00 87.94 93 ALA A C 1
ATOM 757 O O . ALA A 1 93 ? -7.635 -7.369 -0.487 1.00 87.94 93 ALA A O 1
ATOM 758 N N . GLY A 1 94 ? -8.584 -5.781 -1.754 1.00 90.56 94 GLY A N 1
ATOM 759 C CA . GLY A 1 94 ? -9.577 -5.396 -0.746 1.00 90.56 94 GLY A CA 1
ATOM 760 C C . GLY A 1 94 ? -9.001 -4.673 0.476 1.00 90.56 94 GLY A C 1
ATOM 761 O O . GLY A 1 94 ? -9.729 -4.477 1.451 1.00 90.56 94 GLY A O 1
ATOM 762 N N . VAL A 1 95 ? -7.727 -4.267 0.425 1.00 95.00 95 VAL A N 1
ATOM 763 C CA . VAL A 1 95 ? -7.103 -3.433 1.452 1.00 95.00 95 VAL A CA 1
ATOM 764 C C . VAL A 1 95 ? -7.308 -1.950 1.142 1.00 95.00 95 VAL A C 1
ATOM 766 O O . VAL A 1 95 ? -7.221 -1.509 -0.009 1.00 95.00 95 VAL A O 1
ATOM 769 N N . PHE A 1 96 ? -7.604 -1.173 2.178 1.00 95.25 96 PHE A N 1
ATOM 770 C CA . PHE A 1 96 ? -7.915 0.246 2.088 1.00 95.25 96 PHE A CA 1
ATOM 771 C C . PHE A 1 96 ? -7.388 1.035 3.289 1.00 95.25 96 PHE A C 1
ATOM 773 O O . PHE A 1 96 ? -7.120 0.475 4.346 1.00 95.25 96 PHE A O 1
ATOM 780 N N . VAL A 1 97 ? -7.310 2.354 3.134 1.00 94.94 97 VAL A N 1
ATOM 781 C CA . VAL A 1 97 ? -7.122 3.326 4.225 1.00 94.94 97 VAL A CA 1
ATOM 782 C C . VAL A 1 97 ? -8.410 4.109 4.471 1.00 94.94 97 VAL A C 1
ATOM 784 O O . VAL A 1 97 ? -9.266 4.236 3.574 1.00 94.94 97 VAL A O 1
ATOM 787 N N . TRP A 1 98 ? -8.566 4.661 5.674 1.00 95.62 98 TRP A N 1
ATOM 788 C CA . TRP A 1 98 ? -9.581 5.682 5.914 1.00 95.62 98 TRP A CA 1
ATOM 789 C C . TRP A 1 98 ? -9.230 6.948 5.135 1.00 95.62 98 TRP A C 1
ATOM 791 O O . TRP A 1 98 ? -8.066 7.297 4.962 1.00 95.62 98 TRP A O 1
ATOM 801 N N . ARG A 1 99 ? -10.251 7.576 4.544 1.00 91.88 99 ARG A N 1
ATOM 802 C CA . ARG A 1 99 ? -10.023 8.640 3.553 1.00 91.88 99 ARG A CA 1
ATOM 803 C C . ARG A 1 99 ? -9.523 9.909 4.234 1.00 91.88 99 ARG A C 1
ATOM 805 O O . ARG A 1 99 ? -8.601 10.529 3.739 1.00 91.88 99 ARG A O 1
ATOM 812 N N . ASP A 1 100 ? -10.176 10.268 5.323 1.00 93.12 100 ASP A N 1
ATOM 813 C CA . ASP A 1 100 ? -9.881 11.398 6.192 1.00 93.12 100 ASP A CA 1
ATOM 814 C C . ASP A 1 100 ? -8.492 11.293 6.827 1.00 93.12 100 ASP A C 1
ATOM 816 O O . ASP A 1 100 ? -7.730 12.251 6.749 1.00 93.12 100 ASP A O 1
ATOM 820 N N . GLU A 1 101 ? -8.126 10.124 7.363 1.00 93.00 101 GLU A N 1
ATOM 821 C CA . GLU A 1 101 ? -6.773 9.886 7.892 1.00 93.00 101 GLU A CA 1
ATOM 822 C C . GLU A 1 101 ? -5.708 10.038 6.800 1.00 93.00 101 GLU A C 1
ATOM 824 O O . GLU A 1 101 ? -4.710 10.732 6.989 1.00 93.00 101 GLU A O 1
ATOM 829 N N . PHE A 1 102 ? -5.946 9.434 5.630 1.00 91.19 102 PHE A N 1
ATOM 830 C CA . PHE A 1 102 ? -5.035 9.539 4.495 1.00 91.19 102 PHE A CA 1
ATOM 831 C C . PHE A 1 102 ? -4.907 10.974 3.980 1.00 91.19 102 PHE A C 1
ATOM 833 O O . PHE A 1 102 ? -3.796 11.431 3.762 1.00 91.19 102 PHE A O 1
ATOM 840 N N . GLU A 1 103 ? -6.013 11.689 3.769 1.00 90.06 103 GLU A N 1
ATOM 841 C CA . GLU A 1 103 ? -5.989 13.053 3.225 1.00 90.06 103 GLU A CA 1
ATOM 842 C C . GLU A 1 103 ? -5.306 14.031 4.187 1.00 90.06 103 GLU A C 1
ATOM 844 O O . GLU A 1 103 ? -4.553 14.890 3.735 1.00 90.06 103 GLU A O 1
ATOM 849 N N . ALA A 1 104 ? -5.499 13.869 5.500 1.00 90.19 104 ALA A N 1
ATOM 850 C CA . ALA A 1 104 ? -4.789 14.659 6.501 1.00 90.19 104 ALA A CA 1
ATOM 851 C C . ALA A 1 104 ? -3.273 14.398 6.470 1.00 90.19 104 ALA A C 1
ATOM 853 O O . ALA A 1 104 ? -2.496 15.350 6.415 1.00 90.19 104 ALA A O 1
ATOM 854 N N . ALA A 1 105 ? -2.858 13.127 6.451 1.00 90.12 105 ALA A N 1
ATOM 855 C CA . ALA A 1 105 ? -1.447 12.748 6.357 1.00 90.12 105 ALA A CA 1
ATOM 856 C C . ALA A 1 105 ? -0.815 13.212 5.034 1.00 90.12 105 ALA A C 1
ATOM 858 O O . ALA A 1 105 ? 0.269 13.786 5.019 1.00 90.12 105 ALA A O 1
ATOM 859 N N . PHE A 1 106 ? -1.527 13.031 3.920 1.00 88.75 106 PHE A N 1
ATOM 860 C CA . PHE A 1 106 ? -1.079 13.439 2.592 1.00 88.75 106 PHE A CA 1
ATOM 861 C C . PHE A 1 106 ? -0.907 14.958 2.487 1.00 88.75 106 PHE A C 1
ATOM 863 O O . PHE A 1 106 ? 0.083 15.431 1.935 1.00 88.75 106 PHE A O 1
ATOM 870 N N . GLN A 1 107 ? -1.850 15.735 3.029 1.00 88.75 107 GLN A N 1
ATOM 871 C CA . GLN A 1 107 ? -1.752 17.193 3.045 1.00 88.75 107 GLN A CA 1
ATOM 872 C C . GLN A 1 107 ? -0.605 17.677 3.941 1.00 88.75 107 GLN A C 1
ATOM 874 O O . GLN A 1 107 ? 0.039 18.664 3.604 1.00 88.75 107 GLN A O 1
ATOM 879 N N . ALA A 1 108 ? -0.336 17.004 5.060 1.00 88.75 108 ALA A N 1
ATOM 880 C CA . ALA A 1 108 ? 0.809 17.332 5.906 1.00 88.75 108 ALA A CA 1
ATOM 881 C C . ALA A 1 108 ? 2.149 17.035 5.208 1.00 88.75 108 ALA A C 1
ATOM 883 O O . ALA A 1 108 ? 3.075 17.830 5.323 1.00 88.75 108 ALA A O 1
ATOM 884 N N . GLU A 1 109 ? 2.231 15.937 4.448 1.00 88.25 109 GLU A N 1
ATOM 885 C CA . GLU A 1 109 ? 3.448 15.533 3.731 1.00 88.25 109 GLU A CA 1
ATOM 886 C C . GLU A 1 109 ? 3.726 16.395 2.489 1.00 88.25 109 GLU A C 1
ATOM 888 O O . GLU A 1 109 ? 4.851 16.835 2.270 1.00 88.25 109 GLU A O 1
ATOM 893 N N . TYR A 1 110 ? 2.703 16.653 1.669 1.00 85.44 110 TYR A N 1
ATOM 894 C CA . TYR A 1 110 ? 2.879 17.231 0.329 1.00 85.44 110 TYR A CA 1
ATOM 895 C C . TYR A 1 110 ? 2.180 18.581 0.120 1.00 85.44 110 TYR A C 1
ATOM 897 O O . TYR A 1 110 ? 2.320 19.201 -0.937 1.00 85.44 110 TYR A O 1
ATOM 905 N N . GLY A 1 111 ? 1.404 19.051 1.096 1.00 79.06 111 GLY A N 1
ATOM 906 C CA . GLY A 1 111 ? 0.518 20.203 0.939 1.00 79.06 111 GLY A CA 1
ATOM 907 C C . GLY A 1 111 ? 1.213 21.558 0.816 1.00 79.06 111 GLY A C 1
ATOM 908 O O . GLY A 1 111 ? 0.641 22.459 0.209 1.00 79.06 111 GLY A O 1
ATOM 909 N N . GLU A 1 112 ? 2.434 21.716 1.335 1.00 62.62 112 GLU A N 1
ATOM 910 C CA . GLU A 1 112 ? 3.185 22.984 1.249 1.00 62.62 112 GLU A CA 1
ATOM 911 C C . GLU A 1 112 ? 3.988 23.153 -0.061 1.00 62.62 112 GLU A C 1
ATOM 913 O O . GLU A 1 112 ? 4.671 24.160 -0.232 1.00 62.62 112 GLU A O 1
ATOM 918 N N . GLY A 1 113 ? 3.877 22.219 -1.016 1.00 55.84 113 GLY A N 1
ATOM 919 C CA . GLY A 1 113 ? 4.603 22.266 -2.298 1.00 55.84 113 GLY A CA 1
ATOM 920 C C . GLY A 1 113 ? 3.762 22.043 -3.560 1.00 55.84 113 GLY A C 1
ATOM 921 O O . GLY A 1 113 ? 4.320 22.038 -4.651 1.00 55.84 113 GLY A O 1
ATOM 922 N N . MET A 1 114 ? 2.442 21.858 -3.435 1.00 51.56 114 MET A N 1
ATOM 923 C CA . MET A 1 114 ? 1.503 21.714 -4.566 1.00 51.56 114 MET A CA 1
ATOM 924 C C . MET A 1 114 ? 0.566 22.926 -4.718 1.00 51.56 114 MET A C 1
ATOM 926 O O . MET A 1 114 ? -0.584 22.791 -5.137 1.00 51.56 114 MET A O 1
ATOM 930 N N . ALA A 1 115 ? 1.046 24.113 -4.343 1.00 40.00 115 ALA A N 1
ATOM 931 C CA . ALA A 1 115 ? 0.447 25.377 -4.752 1.00 40.00 115 ALA A CA 1
ATOM 932 C C . ALA A 1 115 ? 1.220 25.898 -5.977 1.00 40.00 115 ALA A C 1
ATOM 934 O O . ALA A 1 115 ? 2.323 26.416 -5.820 1.00 40.00 115 ALA A O 1
ATOM 935 N N . ASP A 1 116 ? 0.586 25.726 -7.142 1.00 35.62 116 ASP A N 1
ATOM 936 C CA . ASP A 1 116 ? 0.968 26.123 -8.514 1.00 35.62 116 ASP A CA 1
ATOM 937 C C . ASP A 1 116 ? 2.116 25.367 -9.215 1.00 35.62 116 ASP A C 1
ATOM 939 O O . ASP A 1 116 ? 3.306 25.542 -8.872 1.00 35.62 116 ASP A O 1
#